Protein AF-A0AB73TAA2-F1 (afdb_monomer_lite)

pLDDT: mean 82.86, std 16.85, range [41.09, 97.62]

Radius of gyration: 21.14 Å; chains: 1; bounding box: 55×33×43 Å

Secondary structure (DSSP, 8-state):
-GGGGGGG-SPPPTTPPPSS-SSS-HHHHHHHHHHHH-TT--SSSPPHHHHHHHHHHHHHHSPP-----TT-TTSTTS--

Organism: NCBI:txid1337051

Foldseek 3Di:
DCVVCPVVPDDDDVPDDDPDDQCPPPVNVVVQVVQVPDLVDPPHPDHPVVVVVVVVVCVVPPDPDPPPCVDPVPPPPPDD

Structure (mmCIF, N/CA/C/O backbone):
data_AF-A0AB73TAA2-F1
#
_entry.id   AF-A0AB73TAA2-F1
#
loop_
_atom_site.group_PDB
_atom_site.id
_atom_site.type_symbol
_atom_site.label_atom_id
_atom_site.label_alt_id
_atom_site.label_comp_id
_atom_site.label_asym_id
_atom_site.label_entity_id
_atom_site.label_seq_id
_atom_site.pdbx_PDB_ins_code
_atom_site.Cartn_x
_atom_site.Cartn_y
_atom_site.Cartn_z
_atom_site.occupancy
_atom_site.B_iso_or_equiv
_atom_site.auth_seq_id
_atom_site.auth_comp_id
_atom_site.auth_asym_id
_atom_site.auth_atom_id
_atom_site.pdbx_PDB_model_num
ATOM 1 N N . MET A 1 1 ? 24.228 -6.936 -20.934 1.00 62.41 1 MET A N 1
ATOM 2 C CA . MET A 1 1 ? 22.844 -6.515 -20.627 1.00 62.41 1 MET A CA 1
ATOM 3 C C . MET A 1 1 ? 22.786 -5.363 -19.614 1.00 62.41 1 MET A C 1
ATOM 5 O O . MET A 1 1 ? 22.239 -4.332 -19.955 1.00 62.41 1 MET A O 1
ATOM 9 N N . ILE A 1 2 ? 23.439 -5.439 -18.442 1.00 74.50 2 ILE A N 1
ATOM 10 C CA . ILE A 1 2 ? 23.421 -4.353 -17.424 1.00 74.50 2 ILE A CA 1
ATOM 11 C C . ILE A 1 2 ? 24.026 -3.003 -17.871 1.00 74.50 2 ILE A C 1
ATOM 13 O O . ILE A 1 2 ? 23.621 -1.961 -17.364 1.00 74.50 2 ILE A O 1
ATOM 17 N N . ARG A 1 3 ? 24.951 -2.982 -18.846 1.00 78.88 3 ARG A N 1
ATOM 18 C CA . ARG A 1 3 ? 25.599 -1.737 -19.324 1.00 78.88 3 ARG A CA 1
ATOM 19 C C . ARG A 1 3 ? 24.620 -0.675 -19.852 1.00 78.88 3 ARG A C 1
ATOM 21 O O . ARG A 1 3 ? 24.980 0.492 -19.849 1.00 78.88 3 ARG A O 1
ATOM 28 N N . GLN A 1 4 ? 23.412 -1.055 -20.277 1.00 81.88 4 GLN A N 1
ATOM 29 C CA . GLN A 1 4 ? 22.398 -0.117 -20.784 1.00 81.88 4 GLN A CA 1
ATOM 30 C C . GLN A 1 4 ? 21.654 0.652 -19.679 1.00 81.88 4 GLN A C 1
ATOM 32 O O . GLN A 1 4 ? 20.949 1.609 -19.978 1.00 81.88 4 GLN A O 1
ATOM 37 N N . LEU A 1 5 ? 21.817 0.267 -18.409 1.00 81.94 5 LEU A N 1
ATOM 38 C CA . LEU A 1 5 ? 21.126 0.900 -17.280 1.00 81.94 5 LEU A CA 1
ATOM 39 C C . LEU A 1 5 ? 21.893 2.085 -16.679 1.00 81.94 5 LEU A C 1
ATOM 41 O O . LEU A 1 5 ? 21.340 2.806 -15.854 1.00 81.94 5 LEU A O 1
ATOM 45 N N . SER A 1 6 ? 23.144 2.312 -17.093 1.00 85.81 6 SER A N 1
ATOM 46 C CA . SER A 1 6 ? 24.022 3.338 -16.513 1.00 85.81 6 SER A CA 1
ATOM 47 C C . SER A 1 6 ? 23.429 4.750 -16.553 1.00 85.81 6 SER A C 1
ATOM 49 O O . SER A 1 6 ? 23.649 5.524 -15.625 1.00 85.81 6 SER A O 1
ATOM 51 N N . GLY A 1 7 ? 22.627 5.070 -17.575 1.00 81.88 7 GLY A N 1
ATOM 52 C CA . GLY A 1 7 ? 21.944 6.362 -17.704 1.00 81.88 7 GLY A CA 1
ATOM 53 C C . GLY A 1 7 ? 20.858 6.624 -16.652 1.00 81.88 7 GLY A C 1
ATOM 54 O O . GLY A 1 7 ? 20.480 7.773 -16.452 1.00 81.88 7 GLY A O 1
ATOM 55 N N . PHE A 1 8 ? 20.387 5.591 -15.946 1.00 83.19 8 PHE A N 1
ATOM 56 C CA . PHE A 1 8 ? 19.334 5.696 -14.927 1.00 83.19 8 PHE A CA 1
ATOM 57 C C . PHE A 1 8 ? 19.876 5.762 -13.493 1.00 83.19 8 PHE A C 1
ATOM 59 O O . PHE A 1 8 ? 19.099 5.823 -12.544 1.00 83.19 8 PHE A O 1
ATOM 66 N N . PHE A 1 9 ? 21.199 5.754 -13.308 1.00 88.06 9 PHE A N 1
ATOM 67 C CA . PHE A 1 9 ? 21.811 5.841 -11.976 1.00 88.06 9 PHE A CA 1
ATOM 68 C C . PHE A 1 9 ? 21.934 7.273 -11.454 1.00 88.06 9 PHE A C 1
ATOM 70 O O . PHE A 1 9 ? 22.235 7.479 -10.277 1.00 88.06 9 PHE A O 1
ATOM 77 N N . THR A 1 10 ? 21.674 8.271 -12.297 1.00 89.19 10 THR A N 1
ATOM 78 C CA . THR A 1 10 ? 21.613 9.659 -11.849 1.00 89.19 10 THR A CA 1
ATOM 79 C C . THR A 1 10 ? 20.358 9.864 -11.008 1.00 89.19 10 THR A C 1
ATOM 81 O O . THR A 1 10 ? 19.238 9.657 -11.473 1.00 89.19 10 THR A O 1
ATOM 84 N N . LYS A 1 11 ? 20.544 10.302 -9.760 1.00 89.38 11 LYS A N 1
ATOM 85 C CA . LYS A 1 11 ? 19.437 10.623 -8.857 1.00 89.38 11 LYS A CA 1
ATOM 86 C C . LYS A 1 11 ? 18.586 11.766 -9.445 1.00 89.38 11 LYS A C 1
ATOM 88 O O . LYS A 1 11 ? 19.150 12.816 -9.758 1.00 89.38 11 LYS A O 1
ATOM 93 N N . PRO A 1 12 ? 17.254 11.611 -9.555 1.00 90.12 12 PRO A N 1
ATOM 94 C CA . PRO A 1 12 ? 16.388 12.684 -10.027 1.00 90.12 12 PRO A CA 1
ATOM 95 C C . PRO A 1 12 ? 16.312 13.834 -9.013 1.00 90.12 12 PRO A C 1
ATOM 97 O O . PRO A 1 12 ? 16.554 13.654 -7.815 1.00 90.12 12 PRO A O 1
ATOM 100 N N . GLN A 1 13 ? 15.937 15.024 -9.491 1.00 94.50 13 GLN A N 1
ATOM 101 C CA . GLN A 1 13 ? 15.584 16.135 -8.608 1.00 94.50 13 GLN A CA 1
ATOM 102 C C . GLN A 1 13 ? 14.382 15.765 -7.728 1.00 94.50 13 GLN A C 1
ATOM 104 O O . GLN A 1 13 ? 13.561 14.915 -8.082 1.00 94.50 13 GLN A O 1
ATOM 109 N N . ILE A 1 14 ? 14.275 16.406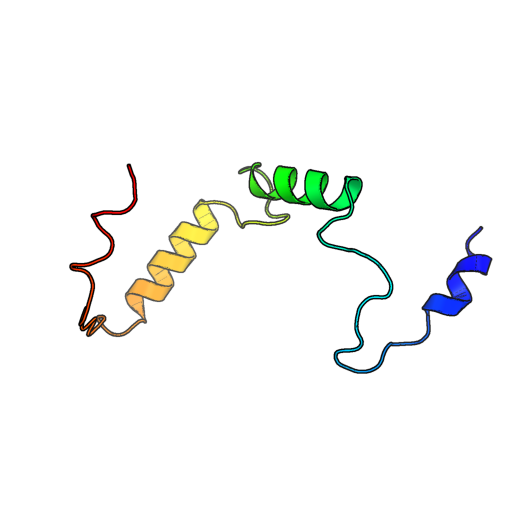 -6.565 1.00 95.88 14 ILE A N 1
ATOM 110 C CA . ILE A 1 14 ? 13.156 16.174 -5.649 1.00 95.88 14 ILE A CA 1
ATOM 111 C C . ILE A 1 14 ? 11.853 16.558 -6.367 1.00 95.88 14 ILE A C 1
ATOM 113 O O . ILE A 1 14 ? 11.759 17.645 -6.930 1.00 95.88 14 ILE A O 1
ATOM 117 N N . TYR A 1 15 ? 10.874 15.648 -6.351 1.00 91.31 15 TYR A N 1
ATOM 118 C CA . TYR A 1 15 ? 9.582 15.767 -7.045 1.00 91.31 15 TYR A CA 1
ATOM 119 C C . TYR A 1 15 ? 9.643 15.828 -8.578 1.00 91.31 15 TYR A C 1
ATOM 121 O O . TYR A 1 15 ? 8.652 16.201 -9.206 1.00 91.31 15 TYR A O 1
ATOM 129 N N . ALA A 1 16 ? 10.761 15.444 -9.202 1.00 91.75 16 ALA A N 1
ATOM 130 C CA . ALA A 1 16 ? 10.794 15.280 -10.651 1.00 91.75 16 ALA A CA 1
ATOM 131 C C . ALA A 1 16 ? 9.702 14.295 -11.101 1.00 91.75 16 ALA A C 1
ATOM 133 O O . ALA A 1 16 ? 9.506 13.241 -10.490 1.00 91.75 16 ALA A O 1
ATOM 134 N N . SER A 1 17 ? 8.989 14.649 -12.168 1.00 89.44 17 SER A N 1
ATOM 135 C CA . SER A 1 17 ? 7.957 13.787 -12.740 1.00 89.44 17 SER A CA 1
ATOM 136 C C . SER A 1 17 ? 8.562 12.490 -13.275 1.00 89.44 17 SER A C 1
ATOM 138 O O . SER A 1 17 ? 9.706 12.467 -13.736 1.00 89.44 17 SER A O 1
ATOM 140 N N . SER A 1 18 ? 7.790 11.403 -13.230 1.00 85.12 18 SER A N 1
ATOM 141 C CA . SER A 1 18 ? 8.201 10.152 -13.863 1.00 85.12 18 SER A CA 1
ATOM 142 C C . SER A 1 18 ? 8.258 10.317 -15.382 1.00 85.12 18 SER A C 1
ATOM 144 O O . SER A 1 18 ? 7.479 11.059 -15.974 1.00 85.12 18 SER A O 1
ATOM 146 N N . THR A 1 19 ? 9.173 9.595 -16.023 1.00 85.88 19 THR A N 1
ATOM 147 C CA . THR A 1 19 ? 9.333 9.596 -17.486 1.00 85.88 19 THR A CA 1
ATOM 148 C C . THR A 1 19 ? 8.369 8.651 -18.206 1.00 85.88 19 THR A C 1
ATOM 150 O O . THR A 1 19 ? 8.316 8.662 -19.431 1.00 85.88 19 THR A O 1
ATOM 153 N N . GLY A 1 20 ? 7.619 7.829 -17.467 1.00 85.19 20 GLY A N 1
ATOM 154 C CA . GLY A 1 20 ? 6.662 6.869 -18.009 1.00 85.19 20 GLY A CA 1
ATOM 155 C C . GLY A 1 20 ? 5.335 6.876 -17.259 1.00 85.19 20 GLY A C 1
ATOM 156 O O . GLY A 1 20 ? 5.245 7.352 -16.119 1.00 85.19 20 GLY A O 1
ATOM 157 N N . GLU A 1 21 ? 4.314 6.326 -17.914 1.00 87.50 21 GLU A N 1
ATOM 158 C CA . GLU A 1 21 ? 2.997 6.099 -17.328 1.00 87.50 21 GLU A CA 1
ATOM 159 C C . GLU A 1 21 ? 3.074 4.946 -16.331 1.00 87.50 21 GLU A C 1
ATOM 161 O O . GLU A 1 21 ? 3.153 3.784 -16.707 1.00 87.50 21 GLU A O 1
ATOM 166 N N . PHE A 1 22 ? 3.076 5.259 -15.038 1.00 87.25 22 PHE A N 1
ATOM 167 C CA . PHE A 1 22 ? 3.147 4.225 -14.007 1.00 87.25 22 PHE A CA 1
ATOM 168 C C . PHE A 1 22 ? 1.773 3.602 -13.727 1.00 87.25 22 PHE A C 1
ATOM 170 O O . PHE A 1 22 ? 1.621 2.386 -13.702 1.00 87.25 22 PHE A O 1
ATOM 177 N N . TRP A 1 23 ? 0.752 4.443 -13.541 1.00 87.88 23 TRP A N 1
ATOM 178 C CA . TRP A 1 23 ? -0.582 4.003 -13.115 1.00 87.88 23 TRP A CA 1
ATOM 179 C C . TRP A 1 23 ? -1.423 3.395 -14.239 1.00 87.88 23 TRP A C 1
ATOM 181 O O . TRP A 1 23 ? -2.250 2.528 -13.971 1.00 87.88 23 TRP A O 1
ATOM 191 N N . ASN A 1 24 ? -1.203 3.833 -15.481 1.00 88.81 24 ASN A N 1
ATOM 192 C CA . ASN A 1 24 ? -1.965 3.378 -16.647 1.00 88.81 24 ASN A CA 1
ATOM 193 C C . ASN A 1 24 ? -1.271 2.245 -17.413 1.00 88.81 24 ASN A C 1
ATOM 195 O O . ASN A 1 24 ? -1.868 1.668 -18.323 1.00 88.81 24 ASN A O 1
ATOM 199 N N . ASP A 1 25 ? -0.035 1.891 -17.047 1.00 94.56 25 ASP A N 1
ATOM 200 C CA . ASP A 1 25 ? 0.634 0.746 -17.651 1.00 94.56 25 ASP A CA 1
ATOM 201 C C . ASP A 1 25 ? -0.154 -0.540 -17.362 1.00 94.56 25 ASP A C 1
ATOM 203 O O . ASP A 1 25 ? -0.539 -0.835 -16.227 1.00 94.56 25 ASP A O 1
ATOM 207 N N . THR A 1 26 ? -0.415 -1.321 -18.411 1.00 94.62 26 THR A N 1
ATOM 208 C CA . THR A 1 26 ? -1.296 -2.496 -18.334 1.00 94.62 26 THR A CA 1
ATOM 209 C C . THR A 1 26 ? -0.711 -3.613 -17.471 1.00 94.62 26 THR A C 1
ATOM 211 O O . THR A 1 26 ? -1.465 -4.374 -16.865 1.00 94.62 26 THR A O 1
ATOM 214 N N . HIS A 1 27 ? 0.613 -3.754 -17.420 1.00 94.69 27 HIS A N 1
ATOM 215 C CA . HIS A 1 27 ? 1.260 -4.777 -16.609 1.00 94.69 27 HIS A CA 1
ATOM 216 C C . HIS A 1 27 ? 1.279 -4.363 -15.132 1.00 94.69 27 HIS A C 1
ATOM 218 O O . HIS A 1 27 ? 0.850 -5.137 -14.272 1.00 94.69 27 HIS A O 1
ATOM 224 N N . ILE A 1 28 ? 1.698 -3.126 -14.849 1.00 93.31 28 ILE A N 1
ATOM 225 C CA . ILE A 1 28 ? 1.807 -2.578 -13.492 1.00 93.31 28 ILE A CA 1
ATOM 226 C C . ILE A 1 28 ? 0.430 -2.492 -12.827 1.00 93.31 28 ILE A C 1
ATOM 228 O O . ILE A 1 28 ? 0.249 -3.003 -11.722 1.00 93.31 28 ILE A O 1
ATOM 232 N N . SER A 1 29 ? -0.556 -1.896 -13.501 1.00 95.00 29 SER A N 1
ATOM 233 C CA . SER A 1 29 ? -1.905 -1.704 -12.946 1.00 95.00 29 SER A CA 1
ATOM 234 C C . SER A 1 29 ? -2.589 -3.025 -12.580 1.00 95.00 29 SER A C 1
ATOM 236 O O . SER A 1 29 ? -3.183 -3.138 -11.506 1.00 95.00 29 SER A O 1
ATOM 238 N N . LYS A 1 30 ? -2.456 -4.061 -13.420 1.00 95.81 30 LYS A N 1
ATOM 239 C CA . LYS A 1 30 ? -2.990 -5.403 -13.137 1.00 95.81 30 LYS A CA 1
ATOM 240 C C . LYS A 1 30 ? -2.334 -6.037 -11.915 1.00 95.81 30 LYS A C 1
ATOM 242 O O . LYS A 1 30 ? -3.043 -6.573 -11.065 1.00 95.81 30 LYS A O 1
ATOM 247 N N . GLY A 1 31 ? -1.005 -5.969 -11.819 1.00 95.31 31 GLY A N 1
ATOM 248 C CA . GLY A 1 31 ? -0.273 -6.493 -10.664 1.00 95.31 31 GLY A CA 1
ATOM 249 C C . GLY A 1 31 ? -0.659 -5.777 -9.371 1.00 95.31 31 GLY A C 1
ATOM 250 O O . GLY A 1 31 ? -0.888 -6.412 -8.346 1.00 95.31 31 GLY A O 1
ATOM 251 N N . MET A 1 32 ? -0.820 -4.459 -9.440 1.00 94.19 32 MET A N 1
ATOM 252 C CA . MET A 1 32 ? -1.229 -3.648 -8.301 1.00 94.19 32 MET A CA 1
ATOM 253 C C . MET A 1 32 ? -2.644 -3.975 -7.824 1.00 94.19 32 MET A C 1
ATOM 255 O O . MET A 1 32 ? -2.866 -4.137 -6.626 1.00 94.19 32 MET A O 1
ATOM 259 N N . LEU A 1 33 ? -3.595 -4.131 -8.751 1.00 94.81 33 LEU A N 1
ATOM 260 C CA . LEU A 1 33 ? -4.951 -4.550 -8.410 1.00 94.81 33 LEU A CA 1
ATOM 261 C C . LEU A 1 33 ? -4.956 -5.941 -7.765 1.00 94.81 33 LEU A C 1
ATOM 263 O O . LEU A 1 33 ? -5.604 -6.129 -6.739 1.00 94.81 33 LEU A O 1
ATOM 267 N N . ALA A 1 34 ? -4.213 -6.898 -8.326 1.00 96.19 34 ALA A N 1
ATOM 268 C CA . ALA A 1 34 ? -4.099 -8.236 -7.752 1.00 96.19 34 ALA A CA 1
ATOM 269 C C . ALA A 1 34 ? -3.565 -8.194 -6.309 1.00 96.19 34 ALA A C 1
ATOM 271 O O . ALA A 1 34 ? -4.173 -8.792 -5.422 1.00 96.19 34 ALA A O 1
ATOM 272 N N . ALA A 1 35 ? -2.513 -7.408 -6.061 1.00 96.00 35 ALA A N 1
ATOM 273 C CA . ALA A 1 35 ? -1.933 -7.228 -4.731 1.00 96.00 35 ALA A CA 1
ATOM 274 C C . ALA A 1 35 ? -2.900 -6.575 -3.726 1.00 96.00 35 ALA A C 1
ATOM 276 O O . ALA A 1 35 ? -2.866 -6.891 -2.541 1.00 96.00 35 ALA A O 1
ATOM 277 N N . HIS A 1 36 ? -3.775 -5.669 -4.172 1.00 94.62 36 HIS A N 1
ATOM 278 C CA . HIS A 1 36 ? -4.816 -5.090 -3.314 1.00 94.62 36 HIS A CA 1
ATOM 279 C C . HIS A 1 36 ? -5.945 -6.074 -2.986 1.00 94.62 36 HIS A C 1
ATOM 281 O O . HIS A 1 36 ? -6.539 -5.978 -1.913 1.00 94.62 36 HIS A O 1
ATOM 287 N N . LEU A 1 37 ? -6.269 -6.984 -3.908 1.00 94.81 37 LEU A N 1
ATOM 288 C CA . LEU A 1 37 ? -7.360 -7.947 -3.749 1.00 94.81 37 LEU A CA 1
ATOM 289 C C . LEU A 1 37 ? -6.957 -9.192 -2.953 1.00 94.81 37 LEU A C 1
ATOM 291 O O . LEU A 1 37 ? -7.835 -9.911 -2.479 1.00 94.81 37 LEU A O 1
ATOM 295 N N . ASN A 1 38 ? -5.661 -9.468 -2.810 1.00 95.56 38 ASN A N 1
ATOM 296 C CA . ASN A 1 38 ? -5.175 -10.644 -2.106 1.00 95.56 38 ASN A CA 1
ATOM 297 C C . ASN A 1 38 ? -5.006 -10.372 -0.597 1.00 95.56 38 ASN A C 1
ATOM 299 O O . ASN A 1 38 ? -4.067 -9.693 -0.190 1.00 95.56 38 ASN A O 1
ATOM 303 N N . PRO A 1 39 ? -5.851 -10.956 0.272 1.00 93.38 39 PRO A N 1
ATOM 304 C CA . PRO A 1 39 ? -5.794 -10.705 1.711 1.00 93.38 39 PRO A CA 1
ATOM 305 C C . PRO A 1 39 ? -4.636 -11.431 2.412 1.00 93.38 39 PRO A C 1
ATOM 307 O O . PRO A 1 39 ? -4.453 -11.254 3.615 1.00 93.38 39 PRO A O 1
ATOM 310 N N . GLN A 1 40 ? -3.897 -12.294 1.707 1.00 94.25 40 GLN A N 1
ATOM 311 C CA . GLN A 1 40 ? -2.816 -13.105 2.275 1.00 94.25 40 GLN A CA 1
ATOM 312 C C . GLN A 1 40 ? -1.438 -12.462 2.128 1.00 94.25 40 GLN A C 1
ATOM 314 O O . GLN A 1 40 ? -0.474 -12.934 2.741 1.00 94.25 40 GLN A O 1
ATOM 319 N N . GLU A 1 41 ? -1.341 -11.368 1.380 1.00 91.81 41 GLU A N 1
ATOM 320 C CA . GLU A 1 41 ? -0.112 -10.615 1.177 1.00 91.81 41 GLU A CA 1
ATOM 321 C C . GLU A 1 41 ? -0.266 -9.165 1.627 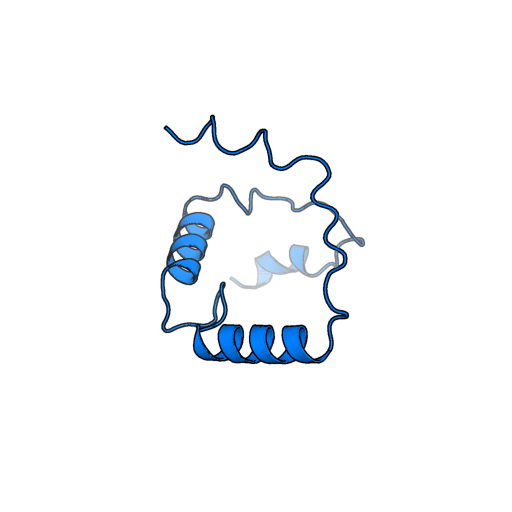1.00 91.81 41 GLU A C 1
ATOM 323 O O . GLU A 1 41 ? -1.348 -8.593 1.619 1.00 91.81 41 GLU A O 1
ATOM 328 N N . ASP A 1 42 ? 0.848 -8.575 2.043 1.00 93.56 42 ASP A N 1
ATOM 329 C CA . ASP A 1 42 ? 0.920 -7.192 2.521 1.00 93.56 42 ASP A CA 1
ATOM 330 C C . ASP A 1 42 ? 1.524 -6.252 1.461 1.00 93.56 42 ASP A C 1
ATOM 332 O O . ASP A 1 42 ? 2.047 -5.183 1.795 1.00 93.56 42 ASP A O 1
ATOM 336 N N . ALA A 1 43 ? 1.519 -6.678 0.192 1.00 92.88 43 ALA A N 1
ATOM 337 C CA . ALA A 1 43 ? 2.236 -6.033 -0.907 1.00 92.88 43 ALA A CA 1
ATOM 338 C C . ALA A 1 43 ? 1.651 -4.665 -1.297 1.00 92.88 43 ALA A C 1
ATOM 340 O O . ALA A 1 43 ? 2.396 -3.794 -1.743 1.00 92.88 43 ALA A O 1
ATOM 341 N N . ALA A 1 44 ? 0.346 -4.459 -1.092 1.00 93.12 44 ALA A N 1
ATOM 342 C CA . ALA A 1 44 ? -0.326 -3.189 -1.358 1.00 93.12 44 ALA A CA 1
ATOM 343 C C . ALA A 1 44 ? -1.134 -2.710 -0.141 1.00 93.12 44 ALA A C 1
ATOM 345 O O . ALA A 1 44 ? -0.723 -1.779 0.553 1.00 93.12 44 ALA A O 1
ATOM 346 N N . THR A 1 45 ? -2.249 -3.377 0.168 1.00 91.19 45 THR A N 1
ATOM 347 C CA . THR A 1 45 ? -2.980 -3.178 1.430 1.00 91.19 45 THR A CA 1
ATOM 348 C C . THR A 1 45 ? -2.388 -4.092 2.505 1.00 91.19 45 THR A C 1
ATOM 350 O O . THR A 1 45 ? -1.980 -5.210 2.208 1.00 91.19 45 THR A O 1
ATOM 353 N N . ARG A 1 46 ? -2.329 -3.634 3.762 1.00 93.25 46 ARG A N 1
ATOM 354 C CA . ARG A 1 46 ? -1.952 -4.502 4.891 1.00 93.25 46 ARG A CA 1
ATOM 355 C C . ARG A 1 46 ? -3.069 -5.499 5.219 1.00 93.25 46 ARG A C 1
ATOM 357 O O . ARG A 1 46 ? -4.244 -5.182 5.060 1.00 93.25 46 ARG A O 1
ATOM 364 N N . LYS A 1 47 ? -2.715 -6.657 5.771 1.00 95.00 47 LYS A N 1
ATOM 365 C CA . LYS A 1 47 ? -3.632 -7.691 6.258 1.00 95.00 47 LYS A CA 1
ATOM 366 C C . LYS A 1 47 ? -4.611 -7.136 7.280 1.00 95.00 47 LYS A C 1
ATOM 368 O O . LYS A 1 47 ? -4.262 -6.286 8.105 1.00 95.00 47 LYS A O 1
ATOM 373 N N . HIS A 1 48 ? -5.810 -7.712 7.283 1.00 93.94 48 HIS A N 1
ATOM 374 C CA . HIS A 1 48 ? -6.901 -7.324 8.177 1.00 93.94 48 HIS A CA 1
ATOM 375 C C . HIS A 1 48 ? -6.479 -7.286 9.649 1.00 93.94 48 HIS A C 1
ATOM 377 O O . HIS A 1 48 ? -6.719 -6.291 10.317 1.00 93.94 48 HIS A O 1
ATOM 383 N N . GLU A 1 49 ? -5.725 -8.278 10.126 1.00 95.31 49 GLU A N 1
ATOM 384 C CA . GLU A 1 49 ? -5.249 -8.308 11.515 1.00 95.31 49 GLU A CA 1
ATOM 385 C C . GLU A 1 49 ? -4.417 -7.073 11.900 1.00 95.31 49 GLU A C 1
ATOM 387 O O . GLU A 1 49 ? -4.489 -6.579 13.025 1.00 95.31 49 GLU A O 1
ATOM 392 N N . PHE A 1 50 ? -3.593 -6.565 10.977 1.00 95.50 50 PHE A N 1
ATOM 393 C CA . PHE A 1 50 ? -2.813 -5.353 11.205 1.00 95.50 50 PHE A CA 1
ATOM 394 C C . PHE A 1 50 ? -3.706 -4.111 11.189 1.00 95.50 50 PHE A C 1
ATOM 396 O O . PHE A 1 50 ? -3.535 -3.222 12.028 1.00 95.50 50 PHE A O 1
ATOM 403 N N . LEU A 1 51 ? -4.654 -4.052 10.251 1.00 93.94 51 LEU A N 1
ATOM 404 C CA . LEU A 1 51 ? -5.626 -2.966 10.162 1.00 93.94 51 LEU A CA 1
ATOM 405 C C . LEU A 1 51 ? -6.470 -2.880 11.435 1.00 93.94 51 LEU A C 1
ATOM 407 O O . LEU A 1 51 ? -6.556 -1.803 12.017 1.00 93.94 51 LEU A O 1
ATOM 411 N N . ASP A 1 52 ? -6.989 -4.001 11.931 1.00 96.81 52 ASP A N 1
ATOM 412 C CA . ASP A 1 52 ? -7.805 -4.051 13.146 1.00 96.81 52 ASP A CA 1
ATOM 413 C C . ASP A 1 52 ? -7.030 -3.539 14.362 1.00 96.81 52 ASP A C 1
ATOM 415 O O . ASP A 1 52 ? -7.521 -2.689 15.108 1.00 96.81 52 ASP A O 1
ATOM 419 N N . ARG A 1 53 ? -5.775 -3.978 14.531 1.00 97.62 53 ARG A N 1
ATOM 420 C CA . ARG A 1 53 ? -4.897 -3.469 15.599 1.00 97.62 53 ARG A CA 1
ATOM 421 C C . ARG A 1 53 ? -4.628 -1.973 15.453 1.00 97.62 53 ARG A C 1
ATOM 423 O O . ARG A 1 53 ? -4.609 -1.256 16.453 1.00 97.62 53 ARG A O 1
ATOM 430 N N . SER A 1 54 ? -4.434 -1.502 14.223 1.00 96.38 54 SER A N 1
ATOM 431 C CA . SER A 1 54 ? -4.185 -0.087 13.936 1.00 96.38 54 SER A CA 1
ATOM 432 C C . SER A 1 54 ? -5.404 0.768 14.269 1.00 96.38 54 SER A C 1
ATOM 434 O O . SER A 1 54 ?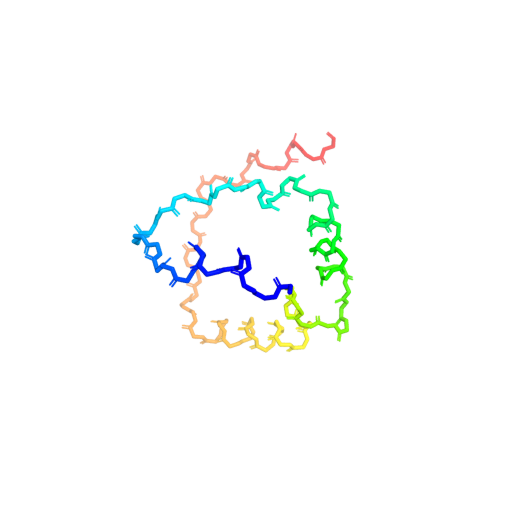 -5.271 1.772 14.963 1.00 96.38 54 SER A O 1
ATOM 436 N N . VAL A 1 55 ? -6.598 0.344 13.845 1.00 95.06 55 VAL A N 1
ATOM 437 C CA . VAL A 1 55 ? -7.867 1.015 14.156 1.00 95.06 55 VAL A CA 1
ATOM 438 C C . VAL A 1 55 ? -8.084 1.051 15.663 1.00 95.06 55 VAL A C 1
ATOM 440 O O . VAL A 1 55 ? -8.312 2.123 16.213 1.00 95.06 55 VAL A O 1
ATOM 443 N N . GLN A 1 56 ? -7.926 -0.080 16.354 1.00 96.75 56 GLN A N 1
ATOM 444 C CA . GLN A 1 56 ? -8.058 -0.137 17.811 1.00 96.75 56 GLN A CA 1
ATOM 445 C C . GLN A 1 56 ? -7.082 0.801 18.526 1.00 96.75 56 GLN A C 1
ATOM 447 O O . GLN A 1 56 ? -7.452 1.432 19.515 1.00 96.75 56 GLN A O 1
ATOM 452 N N . TRP A 1 57 ? -5.836 0.892 18.056 1.00 96.94 57 TRP A N 1
ATOM 453 C CA . TRP A 1 57 ? -4.851 1.805 18.628 1.00 96.94 57 TRP A CA 1
ATOM 454 C C . TRP A 1 57 ? -5.243 3.267 18.403 1.00 96.94 57 TRP A C 1
ATOM 456 O O . TRP A 1 57 ? -5.309 4.024 19.372 1.00 96.94 57 TRP A O 1
ATOM 466 N N . ILE A 1 58 ? -5.585 3.645 17.167 1.00 94.44 58 ILE A N 1
ATOM 467 C CA . ILE A 1 58 ? -6.022 5.006 16.830 1.00 94.44 58 ILE A CA 1
ATOM 468 C C . ILE A 1 58 ? -7.251 5.382 17.658 1.00 94.44 58 ILE A C 1
ATOM 470 O O . ILE A 1 58 ? -7.260 6.444 18.265 1.00 94.44 58 ILE A O 1
ATOM 474 N N . SER A 1 59 ? -8.255 4.510 17.761 1.00 90.94 59 SER A N 1
ATOM 475 C CA . SER A 1 59 ? -9.470 4.770 18.543 1.00 90.94 59 SER A CA 1
ATOM 476 C C . SER A 1 59 ? -9.213 4.982 20.038 1.00 90.94 59 SER A C 1
ATOM 478 O O . SER A 1 59 ? -10.013 5.647 20.687 1.00 90.94 59 SER A O 1
ATOM 480 N N . LYS A 1 60 ? -8.121 4.442 20.598 1.00 94.00 60 LYS A N 1
ATOM 481 C 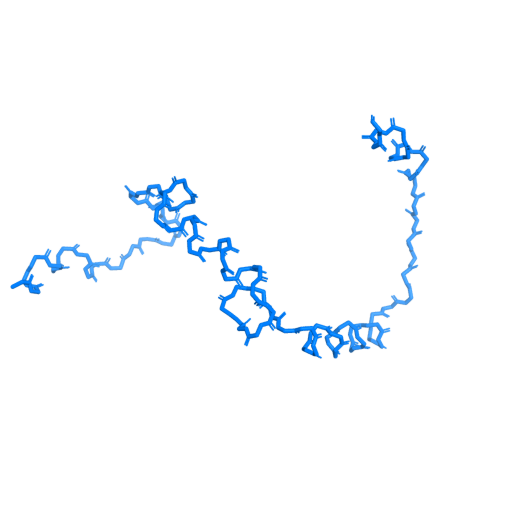CA . LYS A 1 60 ? -7.742 4.657 22.006 1.00 94.00 60 LYS A CA 1
ATOM 482 C C . LYS A 1 60 ? -7.082 6.014 22.248 1.00 94.00 60 LYS A C 1
ATOM 484 O O . LYS A 1 60 ? -7.204 6.543 23.348 1.00 94.00 60 LYS A O 1
ATOM 489 N N . ILE A 1 61 ? -6.347 6.535 21.265 1.00 94.19 61 ILE A N 1
ATOM 490 C CA . ILE A 1 61 ? -5.556 7.769 21.416 1.00 94.19 61 I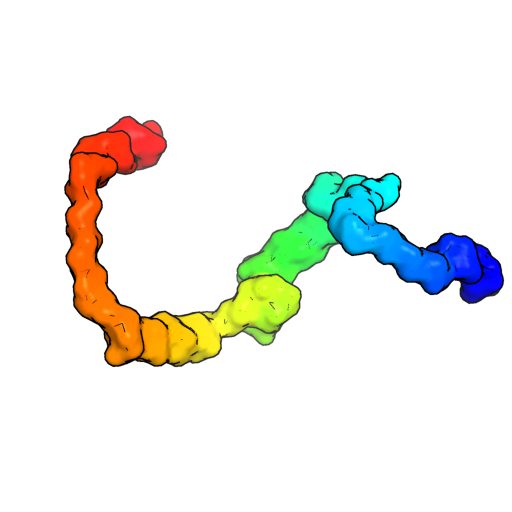LE A CA 1
ATOM 491 C C . ILE A 1 61 ? -6.213 8.987 20.773 1.00 94.19 61 ILE A C 1
ATOM 493 O O . ILE A 1 61 ? -5.928 10.119 21.159 1.00 94.19 61 ILE A O 1
ATOM 497 N N . ALA A 1 62 ? -7.059 8.769 19.768 1.00 87.69 62 ALA A N 1
ATOM 498 C CA . ALA A 1 62 ? -7.744 9.839 19.079 1.00 87.69 62 ALA A CA 1
ATOM 499 C C . ALA A 1 62 ? -8.747 10.477 20.049 1.00 87.69 62 ALA A C 1
ATOM 501 O O . ALA A 1 62 ? -9.491 9.756 20.720 1.00 87.69 62 ALA A O 1
ATOM 502 N N . PRO A 1 63 ? -8.801 11.817 20.129 1.00 83.38 63 PRO A N 1
ATOM 503 C CA . PRO A 1 63 ? -9.835 12.472 20.908 1.00 83.38 63 PRO A CA 1
ATOM 504 C C . PRO A 1 63 ? -11.211 12.042 20.377 1.00 83.38 63 PRO A C 1
ATOM 506 O O . PRO A 1 63 ? -11.360 11.864 19.161 1.00 83.38 63 PRO A O 1
ATOM 509 N N . PRO A 1 64 ? -12.221 11.879 21.255 1.00 74.06 64 PRO A N 1
ATOM 510 C CA . PRO A 1 64 ? -13.576 11.577 20.825 1.00 74.06 64 PRO A CA 1
ATOM 511 C C . PRO A 1 64 ? -13.969 12.612 19.786 1.00 74.06 64 PRO A C 1
ATOM 513 O O . PRO A 1 64 ? -13.875 13.823 20.004 1.00 74.06 64 PRO A O 1
ATOM 516 N N . ALA A 1 65 ? -14.305 12.112 18.608 1.00 67.12 65 ALA A N 1
ATOM 517 C CA . ALA A 1 65 ? -14.428 12.958 17.457 1.00 67.12 65 ALA A CA 1
ATOM 518 C C . ALA A 1 65 ? -15.609 13.914 17.695 1.00 67.12 65 ALA A C 1
ATOM 520 O O . ALA A 1 65 ? -16.766 13.499 17.728 1.00 67.12 65 ALA A O 1
ATOM 521 N N . GLN A 1 66 ? -15.327 15.211 17.854 1.00 58.97 66 GLN A N 1
ATOM 522 C CA . GLN A 1 66 ? -16.322 16.269 17.685 1.00 58.97 66 GLN A CA 1
ATOM 523 C C . GLN A 1 66 ? -16.659 16.351 16.193 1.00 58.97 66 GLN A C 1
ATOM 525 O O . GLN A 1 66 ? -16.391 17.351 15.525 1.00 58.97 66 GLN A O 1
ATOM 530 N N . ILE A 1 67 ? -17.191 15.265 15.623 1.00 57.03 67 ILE A N 1
ATOM 531 C CA . ILE A 1 67 ? -17.603 15.251 14.228 1.00 57.03 67 ILE A CA 1
ATOM 532 C C . ILE A 1 67 ? -18.874 16.074 14.145 1.00 57.03 67 ILE A C 1
ATOM 534 O O . ILE A 1 67 ? -19.996 15.587 14.267 1.00 57.03 67 ILE A O 1
ATOM 538 N N . ARG A 1 68 ? -18.692 17.369 13.911 1.00 51.31 68 ARG A N 1
ATOM 539 C CA . ARG A 1 68 ? -19.742 18.220 13.387 1.00 51.31 68 ARG A CA 1
ATOM 540 C C . ARG A 1 68 ? -19.943 17.792 11.941 1.00 51.31 68 ARG A C 1
ATOM 542 O O . ARG A 1 68 ? -19.355 18.367 11.028 1.00 51.31 68 ARG A O 1
ATOM 549 N N . PHE A 1 69 ? -20.774 16.780 11.723 1.00 54.81 69 PHE A N 1
ATOM 550 C CA . PHE A 1 69 ? -21.324 16.486 10.406 1.00 54.81 69 PHE A CA 1
ATOM 551 C C . PHE A 1 69 ? -22.219 17.659 9.996 1.00 54.81 69 PHE A C 1
ATOM 553 O O . PHE A 1 69 ? -23.439 17.603 10.090 1.00 54.81 69 PHE A O 1
ATOM 560 N N . ARG A 1 70 ? -21.618 18.778 9.584 1.00 49.22 70 ARG A N 1
ATOM 561 C CA . ARG A 1 70 ? -22.366 19.971 9.180 1.00 49.22 70 ARG A CA 1
ATOM 562 C C . ARG A 1 70 ? -23.121 19.744 7.867 1.00 49.22 70 ARG A C 1
ATOM 564 O O . ARG A 1 70 ? -23.923 20.589 7.493 1.00 49.22 70 ARG A O 1
ATOM 571 N N . HIS A 1 71 ? -22.908 18.617 7.184 1.00 53.69 71 HIS A N 1
ATOM 572 C CA . HIS A 1 71 ? -23.538 18.377 5.896 1.00 53.69 71 HIS A CA 1
ATOM 573 C C . HIS A 1 71 ? -23.493 16.902 5.445 1.00 53.69 71 HIS A C 1
ATOM 575 O O . HIS A 1 71 ? -22.913 16.588 4.410 1.00 53.69 71 HIS A O 1
ATOM 581 N N . LEU A 1 72 ? -24.080 15.971 6.210 1.00 50.81 72 LEU A N 1
ATOM 582 C CA . LEU A 1 72 ? -24.275 14.584 5.736 1.00 50.81 72 LEU A CA 1
ATOM 583 C C . LEU A 1 72 ? -25.727 14.231 5.376 1.00 50.81 72 LEU A C 1
ATOM 585 O O . LEU A 1 72 ? -26.032 13.071 5.117 1.00 50.81 72 LEU A O 1
ATOM 589 N N . SER A 1 73 ? -26.614 15.223 5.265 1.00 49.19 73 SER A N 1
ATOM 590 C CA . SER A 1 73 ? -27.952 15.029 4.686 1.00 49.19 73 SER A CA 1
ATOM 591 C C . SER A 1 73 ? -27.948 14.874 3.157 1.00 49.19 73 SER A C 1
ATOM 593 O O . SER A 1 73 ? -28.976 14.521 2.593 1.00 49.19 73 SER A O 1
ATOM 595 N N . LEU A 1 74 ? -26.817 15.097 2.472 1.00 51.66 74 LEU A N 1
ATOM 596 C CA . LEU A 1 74 ? -26.764 15.190 1.003 1.00 51.66 74 LEU A CA 1
ATOM 597 C C . LEU A 1 74 ? -26.029 14.051 0.276 1.00 51.66 74 LEU A C 1
ATOM 599 O O . LEU A 1 74 ? -25.950 14.073 -0.948 1.00 51.66 74 LEU A O 1
ATOM 603 N N . LEU A 1 75 ? -25.550 13.024 0.986 1.00 50.28 75 LEU A N 1
ATOM 604 C CA . LEU A 1 75 ? -24.862 11.875 0.368 1.00 50.28 75 LEU A CA 1
ATOM 605 C C . LEU A 1 75 ? -25.679 10.570 0.350 1.00 50.28 75 LEU A C 1
ATOM 607 O O . LEU A 1 75 ? -25.215 9.583 -0.207 1.00 50.28 75 LEU A O 1
ATOM 611 N N . LYS A 1 76 ? -26.914 10.552 0.878 1.00 48.56 76 LYS A N 1
ATOM 612 C CA . LYS A 1 76 ? -27.801 9.371 0.783 1.00 48.56 76 LYS A CA 1
ATOM 613 C C . LYS A 1 76 ? -28.595 9.259 -0.529 1.00 48.56 76 LYS A C 1
ATOM 615 O O . LYS A 1 76 ? -29.209 8.224 -0.747 1.00 48.56 76 LYS A O 1
ATOM 620 N N . SER A 1 77 ? -28.569 10.259 -1.415 1.00 47.44 77 SER A N 1
ATOM 621 C CA . SER A 1 77 ? -29.397 10.262 -2.643 1.00 47.44 77 SER A CA 1
ATOM 622 C C . SER A 1 77 ? -28.649 10.001 -3.955 1.00 47.44 77 SER A C 1
ATOM 624 O O . SER A 1 77 ? -29.217 10.249 -5.012 1.00 47.44 77 SER A O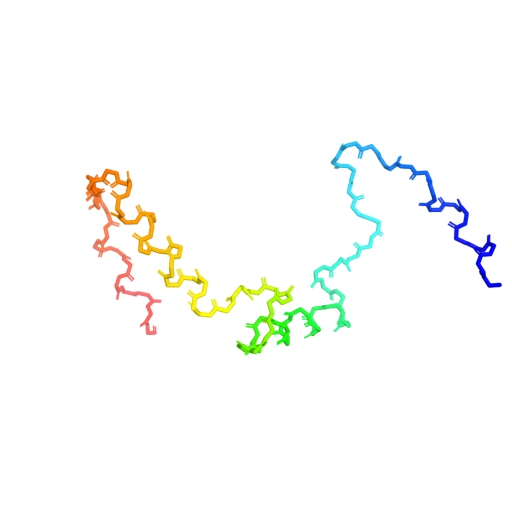 1
ATOM 626 N N . LYS A 1 78 ? -27.397 9.523 -3.938 1.00 51.09 78 LYS A N 1
ATOM 627 C CA . LYS A 1 78 ? -26.649 9.244 -5.185 1.00 51.09 78 LYS A CA 1
ATOM 628 C C . LYS A 1 78 ? -25.941 7.887 -5.237 1.00 51.09 78 LYS A C 1
ATOM 630 O O . LYS A 1 78 ? -25.008 7.720 -6.011 1.00 51.09 78 LYS A O 1
ATOM 635 N N . CYS A 1 79 ? -26.408 6.925 -4.447 1.00 41.09 79 CYS A N 1
ATOM 636 C CA . CYS A 1 79 ? -26.076 5.513 -4.638 1.00 41.09 79 CYS A CA 1
ATOM 637 C C . CYS A 1 79 ? -27.369 4.703 -4.784 1.00 41.09 79 CYS A C 1
ATOM 639 O O . CYS A 1 79 ? -27.724 3.942 -3.890 1.00 41.09 79 CYS A O 1
ATOM 641 N N . VAL A 1 80 ? -28.082 4.947 -5.885 1.00 44.06 80 VAL A N 1
ATOM 642 C CA . VAL A 1 80 ? -28.838 3.967 -6.684 1.00 44.06 80 VAL A CA 1
ATOM 643 C C . VAL A 1 80 ? -28.653 4.392 -8.132 1.00 44.06 80 VAL A C 1
ATOM 645 O O . VAL A 1 80 ? -28.755 5.617 -8.374 1.00 44.06 80 VAL A O 1
#

Sequence (80 aa):
MIRQLSGFFTKPQIYASSTGEFWNDTHISKGMLAAHLNPQEDAATRKHEFLDRSVQWISKIAPPAQIRFRHLSLLKSKCV